Protein AF-A0A0P7KI31-F1 (afdb_monomer_lite)

Secondary structure (DSSP, 8-state):
------------------------PPPP------HHHHHHHHHHHHHHTS-HHHHHHHHHHHHHHHTTPPPGGGGS--
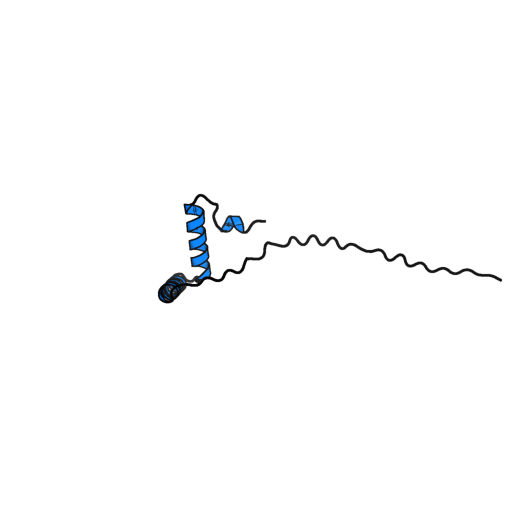
Radius of gyration: 28.0 Å; chains: 1; bounding box: 64×22×84 Å

pLDDT: mean 80.16, std 20.91, range [40.66, 98.56]

Foldseek 3Di:
DDDDDDDDDDPDPDPPPPPPPPQPDDDDDDDDDDPVVVVVLVVVCVVVVHDSVVVVLVVVQVVQVVVVHDGPVVVSDD

Structure (mmCIF, N/CA/C/O backbone):
data_AF-A0A0P7KI31-F1
#
_entry.id   AF-A0A0P7KI31-F1
#
loop_
_atom_site.group_PDB
_atom_site.id
_atom_site.type_symbol
_atom_site.label_atom_id
_atom_site.label_alt_id
_atom_site.label_comp_id
_atom_site.label_asym_id
_atom_site.label_entity_id
_atom_site.label_seq_id
_atom_site.pdbx_PDB_ins_code
_atom_site.Cartn_x
_atom_site.Cartn_y
_atom_site.Cartn_z
_atom_site.occupancy
_atom_site.B_iso_or_equiv
_atom_site.auth_seq_id
_atom_site.auth_comp_id
_atom_site.auth_asym_id
_atom_site.auth_atom_id
_atom_site.pdbx_PDB_model_num
ATOM 1 N N . MET A 1 1 ? 49.731 2.005 71.922 1.00 45.41 1 MET A N 1
ATOM 2 C CA . MET A 1 1 ? 49.837 1.903 70.455 1.00 45.41 1 MET A CA 1
ATOM 3 C C . MET A 1 1 ? 48.414 1.632 69.959 1.00 45.41 1 MET A C 1
ATOM 5 O O . MET A 1 1 ? 47.957 0.513 70.115 1.00 45.41 1 MET A O 1
ATOM 9 N N . GLU A 1 2 ? 47.545 2.629 69.731 1.00 40.66 2 GLU A N 1
ATOM 10 C CA . GLU A 1 2 ? 47.563 3.615 68.616 1.00 40.66 2 GLU A CA 1
ATOM 11 C C . GLU A 1 2 ? 47.668 2.880 67.264 1.00 40.66 2 GLU A C 1
ATOM 13 O O . GLU A 1 2 ? 48.597 2.096 67.123 1.00 40.66 2 GLU A O 1
ATOM 18 N N . THR A 1 3 ? 46.803 2.984 66.244 1.00 49.00 3 THR A N 1
ATOM 19 C CA . THR A 1 3 ? 45.737 3.916 65.799 1.00 49.00 3 THR A CA 1
ATOM 20 C C . THR A 1 3 ? 44.853 3.179 64.759 1.00 49.00 3 THR A C 1
ATOM 22 O O . THR A 1 3 ? 45.303 2.246 64.106 1.00 49.00 3 THR A O 1
ATOM 25 N N . SER A 1 4 ? 43.538 3.430 64.705 1.00 48.84 4 SER A N 1
ATOM 26 C CA . SER A 1 4 ? 42.815 4.164 63.638 1.00 48.84 4 SER A CA 1
ATOM 27 C C . SER A 1 4 ? 43.297 3.966 62.189 1.00 48.84 4 SER A C 1
ATOM 29 O O . SER A 1 4 ? 44.393 4.404 61.852 1.00 48.84 4 SER A O 1
ATOM 31 N N . SER A 1 5 ? 42.430 3.444 61.308 1.00 52.25 5 SER A N 1
ATOM 32 C CA . SER A 1 5 ? 42.028 4.102 60.043 1.00 52.25 5 SER A CA 1
ATOM 33 C C . SER A 1 5 ? 41.037 3.236 59.262 1.00 52.25 5 SER A C 1
ATOM 35 O O . SER A 1 5 ? 41.281 2.061 59.000 1.00 52.25 5 SER A O 1
ATOM 37 N N . GLY A 1 6 ? 39.899 3.832 58.907 1.00 49.44 6 GLY A N 1
ATOM 38 C CA . GLY A 1 6 ? 38.879 3.226 58.059 1.00 49.44 6 GLY A CA 1
ATOM 39 C C . GLY A 1 6 ? 39.104 3.500 56.576 1.00 49.44 6 GLY A C 1
ATOM 40 O O . GLY A 1 6 ? 39.885 4.370 56.212 1.00 49.44 6 GLY A O 1
ATOM 41 N N . GLN A 1 7 ? 38.332 2.823 55.727 1.00 45.50 7 GLN A N 1
ATOM 42 C CA . GLN A 1 7 ? 37.891 3.380 54.451 1.00 45.50 7 GLN A CA 1
ATOM 43 C C . GLN A 1 7 ? 36.667 2.597 53.967 1.00 45.50 7 GLN A C 1
ATOM 45 O O . GLN A 1 7 ? 36.764 1.446 53.545 1.00 45.50 7 GLN A O 1
ATOM 50 N N . GLY A 1 8 ? 35.496 3.225 54.055 1.00 47.59 8 GLY A N 1
ATOM 51 C CA . GLY A 1 8 ? 34.298 2.734 53.394 1.00 47.59 8 GLY A CA 1
ATOM 52 C C . GLY A 1 8 ? 34.394 2.896 51.880 1.00 47.59 8 GLY A C 1
ATOM 53 O O . GLY A 1 8 ? 35.070 3.797 51.389 1.00 47.59 8 GLY A O 1
ATOM 54 N N . LYS A 1 9 ? 33.648 2.060 51.156 1.00 46.75 9 LYS A N 1
ATOM 55 C CA . LYS A 1 9 ? 33.078 2.393 49.847 1.00 46.75 9 LYS A CA 1
ATOM 56 C C . LYS A 1 9 ? 31.716 1.716 49.733 1.00 46.75 9 LYS A C 1
ATOM 58 O O . LYS A 1 9 ? 31.605 0.581 49.283 1.00 46.75 9 LYS A O 1
ATOM 63 N N . GLN A 1 10 ? 30.677 2.422 50.171 1.00 44.62 10 GLN A N 1
ATOM 64 C CA . GLN A 1 10 ? 29.316 2.141 49.728 1.00 44.62 10 GLN A CA 1
ATOM 65 C C . GLN A 1 10 ? 29.243 2.557 48.254 1.00 44.62 10 GLN A C 1
ATOM 67 O O . GLN A 1 10 ? 29.299 3.743 47.939 1.00 44.62 10 GLN A O 1
ATOM 72 N N . SER A 1 11 ? 29.196 1.578 47.349 1.00 44.31 11 SER A N 1
ATOM 73 C CA . SER A 1 11 ? 28.873 1.832 45.944 1.00 44.31 11 SER A CA 1
ATOM 74 C C . SER A 1 11 ? 27.376 2.078 45.841 1.00 44.31 11 SER A C 1
ATOM 76 O O . SER A 1 11 ? 26.575 1.147 45.914 1.00 44.31 11 SER A O 1
ATOM 78 N N . ALA A 1 12 ? 27.006 3.347 45.702 1.00 49.34 12 ALA A N 1
ATOM 79 C CA . ALA A 1 12 ? 25.669 3.746 45.307 1.00 49.34 12 ALA A CA 1
ATOM 80 C C . ALA A 1 12 ? 25.404 3.233 43.883 1.00 49.34 12 ALA A C 1
ATOM 82 O O . ALA A 1 12 ? 26.053 3.657 42.928 1.00 49.34 12 ALA A O 1
ATOM 83 N N . THR A 1 13 ? 24.459 2.304 43.748 1.00 51.44 13 THR A N 1
ATOM 84 C CA . THR A 1 13 ? 23.891 1.945 42.446 1.00 51.44 13 THR A CA 1
ATOM 85 C C . THR A 1 13 ? 22.953 3.072 42.044 1.00 51.44 13 THR A C 1
ATOM 87 O O . THR A 1 13 ? 21.844 3.186 42.562 1.00 51.44 13 THR A O 1
ATOM 90 N N . VAL A 1 14 ? 23.426 3.947 41.161 1.00 54.94 14 VAL A N 1
ATOM 91 C CA . VAL A 1 14 ? 22.582 4.950 40.516 1.00 54.94 14 VAL A CA 1
ATOM 92 C C . VAL A 1 14 ? 21.783 4.212 39.448 1.00 54.94 14 VAL A C 1
ATOM 94 O O . VAL A 1 14 ? 22.327 3.813 38.422 1.00 54.94 14 VAL A O 1
ATOM 97 N N . VAL A 1 15 ? 20.503 3.963 39.721 1.00 55.16 15 VAL A N 1
ATOM 98 C CA . VAL A 1 15 ? 19.576 3.439 38.717 1.00 55.16 15 VAL A CA 1
ATOM 99 C C . VAL A 1 15 ? 19.258 4.603 37.786 1.00 55.16 15 VAL A C 1
ATOM 101 O O . VAL A 1 15 ? 18.498 5.504 38.137 1.00 55.16 15 VAL A O 1
ATOM 104 N N . SER A 1 16 ? 19.915 4.634 36.630 1.00 50.19 16 SER A N 1
ATOM 105 C CA . SER A 1 16 ? 19.573 5.544 35.543 1.00 50.19 16 SER A CA 1
ATOM 106 C C . SER A 1 16 ? 18.154 5.220 35.090 1.00 50.19 16 SER A C 1
ATOM 108 O O . SER A 1 16 ? 17.916 4.221 34.415 1.00 50.19 16 SER A O 1
ATOM 110 N N . MET A 1 17 ? 17.202 6.042 35.520 1.00 52.91 17 MET A N 1
ATOM 111 C CA . MET A 1 17 ? 15.821 5.994 35.063 1.00 52.91 17 MET A CA 1
ATOM 112 C C . MET A 1 17 ? 15.770 6.638 33.679 1.00 52.91 17 MET A C 1
ATOM 114 O O . MET A 1 17 ? 15.425 7.803 33.515 1.00 52.91 17 MET A O 1
ATOM 118 N N . ASP A 1 18 ? 16.219 5.871 32.694 1.00 48.31 18 ASP A N 1
ATOM 119 C CA . ASP A 1 18 ? 16.098 6.206 31.288 1.00 48.31 18 ASP A CA 1
ATOM 120 C C . ASP A 1 18 ? 14.662 5.886 30.860 1.00 48.31 18 ASP A C 1
ATOM 122 O O . ASP A 1 18 ? 14.321 4.765 30.489 1.00 48.31 18 ASP A O 1
ATOM 126 N N . THR A 1 19 ? 13.767 6.864 30.991 1.00 55.84 19 THR A N 1
ATOM 127 C CA . THR A 1 19 ? 12.470 6.815 30.314 1.00 55.84 19 THR A CA 1
ATOM 128 C C . THR A 1 19 ? 12.693 7.168 28.846 1.00 55.84 19 THR A C 1
ATOM 130 O O . THR A 1 19 ? 12.268 8.230 28.387 1.00 55.84 19 THR A O 1
ATOM 133 N N . THR A 1 20 ? 13.393 6.306 28.105 1.00 56.72 20 THR A N 1
ATOM 134 C CA . THR A 1 20 ? 13.339 6.358 26.647 1.00 56.72 20 THR A CA 1
ATOM 135 C C . THR A 1 20 ? 11.924 5.964 26.256 1.00 56.72 20 THR A C 1
ATOM 137 O O . THR A 1 20 ? 11.501 4.818 26.394 1.00 56.72 20 THR A O 1
ATOM 140 N N . THR A 1 21 ? 11.161 6.957 25.812 1.00 60.50 21 THR A N 1
ATOM 141 C CA . THR A 1 21 ? 9.937 6.746 25.046 1.00 60.50 21 THR A CA 1
ATOM 142 C C . THR A 1 21 ? 10.362 6.104 23.730 1.00 60.50 21 THR A C 1
ATOM 144 O O . THR A 1 21 ? 10.713 6.782 22.767 1.00 60.50 21 THR A O 1
ATOM 147 N N . GLU A 1 22 ? 10.446 4.773 23.735 1.00 58.09 22 GLU A N 1
ATOM 148 C CA . GLU A 1 22 ? 10.741 3.972 22.555 1.00 58.09 22 GLU A CA 1
ATOM 149 C C . GLU A 1 22 ? 9.590 4.176 21.572 1.00 58.09 22 GLU A C 1
ATOM 151 O O . GLU A 1 22 ? 8.520 3.593 21.721 1.00 58.09 22 GLU A O 1
ATOM 156 N N . GLN A 1 23 ? 9.781 5.073 20.602 1.00 60.91 23 GLN A N 1
ATOM 157 C CA . GLN A 1 23 ? 8.809 5.221 19.530 1.00 60.91 23 GLN A CA 1
ATOM 158 C C . GLN A 1 23 ? 8.671 3.875 18.817 1.00 60.91 23 GLN A C 1
ATOM 160 O O . GLN A 1 23 ? 9.698 3.264 18.488 1.00 60.91 23 GLN A O 1
ATOM 165 N N . PRO A 1 24 ? 7.437 3.409 18.558 1.00 67.25 24 PRO A N 1
ATOM 166 C CA . PRO A 1 24 ? 7.213 2.116 17.940 1.00 67.25 24 PRO A CA 1
ATOM 167 C C . PRO A 1 24 ? 7.934 2.070 16.594 1.00 67.25 24 PRO A C 1
ATOM 169 O O . PRO A 1 24 ? 7.638 2.810 15.652 1.00 67.25 24 PRO A O 1
ATOM 172 N N . LYS A 1 25 ? 8.946 1.206 16.514 1.00 77.00 25 LYS A N 1
ATOM 173 C CA . LYS A 1 25 ? 9.756 1.061 15.309 1.00 77.00 25 LYS A CA 1
ATOM 174 C C . LYS A 1 25 ? 8.888 0.471 14.193 1.00 77.00 25 LYS A C 1
ATOM 176 O O . LYS A 1 25 ? 8.163 -0.496 14.442 1.00 77.00 25 LYS A O 1
ATOM 181 N N . PRO A 1 26 ? 8.982 0.975 12.948 1.00 81.62 26 PRO A N 1
ATOM 182 C CA . PRO A 1 26 ? 8.237 0.400 11.839 1.00 81.62 26 PRO A CA 1
ATOM 183 C C . PRO A 1 26 ? 8.550 -1.091 11.693 1.00 81.62 26 PRO A C 1
ATOM 185 O O . PRO A 1 26 ? 9.715 -1.506 11.661 1.00 81.62 26 PRO A O 1
ATOM 188 N N . THR A 1 27 ? 7.496 -1.896 11.574 1.00 87.56 27 THR A N 1
ATOM 189 C CA . THR A 1 27 ? 7.633 -3.330 11.314 1.00 87.56 27 THR A CA 1
ATOM 190 C C . THR A 1 27 ? 8.011 -3.537 9.852 1.00 87.56 27 THR A C 1
ATOM 192 O O . THR A 1 27 ? 7.315 -3.091 8.940 1.00 87.56 27 THR A O 1
ATOM 195 N N . LYS A 1 28 ? 9.134 -4.221 9.612 1.00 88.50 28 LYS A N 1
ATOM 196 C CA . LYS A 1 28 ? 9.563 -4.569 8.256 1.00 88.50 28 LYS A CA 1
ATOM 197 C C . LYS A 1 28 ? 8.736 -5.744 7.741 1.00 88.50 28 LYS A C 1
ATOM 199 O O . LYS A 1 28 ? 8.873 -6.858 8.238 1.00 88.50 28 LYS A O 1
ATOM 204 N N . THR A 1 29 ? 7.998 -5.513 6.663 1.00 89.25 29 THR A N 1
ATOM 205 C CA . THR A 1 29 ? 7.229 -6.553 5.968 1.00 89.25 29 THR A CA 1
ATOM 206 C C . THR A 1 29 ? 7.800 -6.788 4.573 1.00 89.25 29 THR A C 1
ATOM 208 O O . THR A 1 29 ? 8.178 -5.847 3.877 1.00 89.25 29 THR A O 1
ATOM 211 N N . SER A 1 30 ? 7.885 -8.054 4.162 1.00 92.12 30 SER A N 1
ATOM 212 C CA . SER A 1 30 ? 8.251 -8.449 2.795 1.00 92.12 30 SER A CA 1
ATOM 213 C C . SER A 1 30 ? 7.051 -9.110 2.127 1.00 92.12 30 SER A C 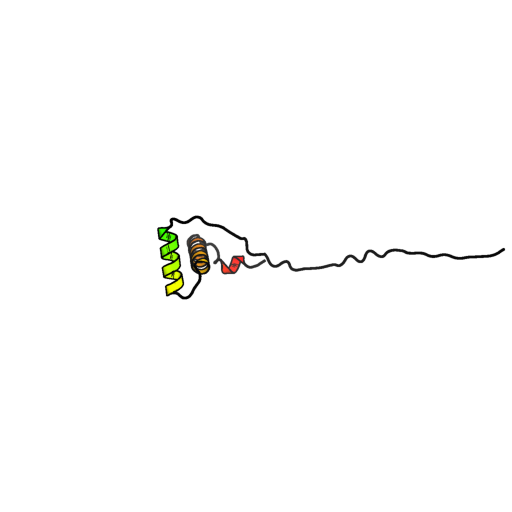1
ATOM 215 O O . SER A 1 30 ? 6.394 -9.943 2.745 1.00 92.12 30 SER A O 1
ATOM 217 N N . LEU A 1 31 ? 6.769 -8.743 0.877 1.00 92.88 31 LEU A N 1
ATOM 218 C CA . LEU A 1 31 ? 5.637 -9.257 0.108 1.00 92.88 31 LEU A CA 1
ATOM 219 C C . LEU A 1 31 ? 6.121 -9.823 -1.226 1.00 92.88 31 LEU A C 1
ATOM 221 O O .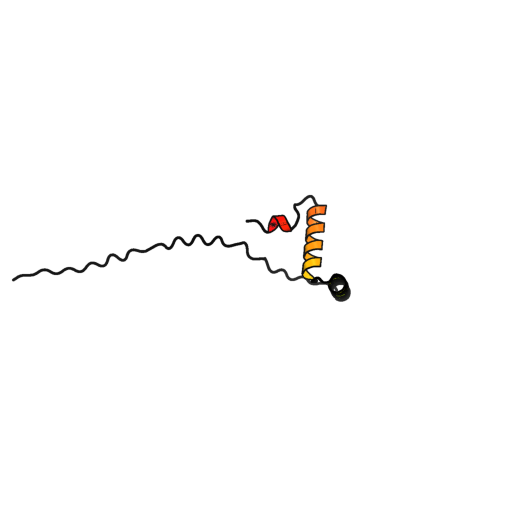 LEU A 1 31 ? 6.923 -9.197 -1.922 1.00 92.88 31 LEU A O 1
ATOM 225 N N . TYR A 1 32 ? 5.592 -10.985 -1.598 1.00 94.88 32 TYR A N 1
ATOM 226 C CA . TYR A 1 32 ? 5.793 -11.564 -2.919 1.00 94.88 32 TYR A CA 1
ATOM 227 C C . TYR A 1 32 ? 4.655 -11.146 -3.841 1.00 94.88 32 TYR A C 1
ATOM 229 O O . TYR A 1 32 ? 3.482 -11.303 -3.511 1.00 94.88 32 TYR A O 1
ATOM 237 N N . LEU A 1 33 ? 5.013 -10.625 -5.011 1.00 94.81 33 LEU A N 1
ATOM 238 C CA . LEU A 1 33 ? 4.066 -10.174 -6.022 1.00 94.81 33 LEU A CA 1
ATOM 239 C C . LEU A 1 33 ? 4.347 -10.868 -7.354 1.00 94.81 33 LEU A C 1
ATOM 241 O O . LEU A 1 33 ? 5.517 -11.075 -7.695 1.00 94.81 33 LEU A O 1
ATOM 245 N N . PRO A 1 34 ? 3.309 -11.151 -8.161 1.00 98.19 34 PRO A N 1
ATOM 246 C CA . PRO A 1 34 ? 3.502 -11.539 -9.549 1.00 98.19 34 PRO A CA 1
ATOM 247 C C . PRO A 1 34 ? 4.383 -10.509 -10.281 1.00 98.19 34 PRO A C 1
ATOM 249 O O . PRO A 1 34 ? 4.151 -9.302 -10.131 1.00 98.19 34 PRO A O 1
ATOM 252 N N . PRO A 1 35 ? 5.350 -10.930 -11.121 1.00 97.62 35 PRO A N 1
ATOM 253 C CA . PRO A 1 35 ? 6.293 -10.008 -11.760 1.00 97.62 35 PRO A CA 1
ATOM 254 C C . PRO A 1 35 ? 5.617 -8.875 -12.541 1.00 97.62 35 PRO A C 1
ATOM 256 O O . PRO A 1 35 ? 6.039 -7.722 -12.460 1.00 97.62 35 PRO A O 1
ATOM 259 N N . LYS A 1 36 ? 4.518 -9.186 -13.243 1.00 98.19 36 LYS A N 1
ATOM 260 C CA . LYS A 1 36 ? 3.724 -8.203 -13.996 1.00 98.19 36 LYS A CA 1
ATOM 261 C C . LYS A 1 36 ? 3.071 -7.156 -13.086 1.00 98.19 36 LYS A C 1
ATOM 263 O O . LYS A 1 36 ? 3.069 -5.980 -13.432 1.00 98.19 36 LYS A O 1
ATOM 268 N N . ALA A 1 37 ? 2.566 -7.565 -11.922 1.00 97.62 37 ALA A N 1
ATOM 269 C CA . ALA A 1 37 ? 1.963 -6.652 -10.953 1.00 97.62 37 ALA A CA 1
ATOM 270 C C . ALA A 1 37 ? 3.018 -5.715 -10.348 1.00 97.62 37 ALA A C 1
ATOM 272 O O . ALA A 1 37 ? 2.816 -4.505 -10.306 1.00 97.62 37 ALA A O 1
ATOM 273 N N . ASN A 1 38 ? 4.186 -6.251 -9.972 1.00 96.88 38 ASN A N 1
ATOM 274 C CA . ASN A 1 38 ? 5.300 -5.438 -9.476 1.00 96.88 38 ASN A CA 1
ATOM 275 C C . ASN A 1 38 ? 5.787 -4.423 -10.526 1.00 96.88 38 ASN A C 1
ATOM 277 O O . ASN A 1 38 ? 6.067 -3.274 -10.196 1.00 96.88 38 ASN A O 1
ATOM 281 N N . HIS A 1 39 ? 5.864 -4.825 -11.798 1.00 98.06 39 HIS A N 1
ATOM 282 C CA . HIS A 1 39 ? 6.219 -3.913 -12.886 1.00 98.06 39 HIS A CA 1
ATOM 283 C C . HIS A 1 39 ? 5.202 -2.770 -13.018 1.00 98.06 39 HIS A C 1
ATOM 285 O O . HIS A 1 39 ? 5.590 -1.606 -13.022 1.00 98.06 39 HIS A O 1
ATOM 291 N N . LYS A 1 40 ? 3.902 -3.089 -13.010 1.00 98.31 40 LYS A N 1
ATOM 292 C CA . LYS A 1 40 ? 2.835 -2.083 -13.078 1.00 98.31 40 LYS A CA 1
ATOM 293 C C . LYS A 1 40 ? 2.849 -1.126 -11.887 1.00 98.31 40 LYS A C 1
ATOM 295 O O . LYS A 1 40 ? 2.709 0.077 -12.079 1.00 98.31 40 LYS A O 1
ATOM 300 N N . LEU A 1 41 ? 3.085 -1.622 -10.671 1.00 98.06 41 LEU A N 1
ATOM 301 C CA . LEU A 1 41 ? 3.229 -0.762 -9.491 1.00 98.06 41 LEU A CA 1
ATOM 302 C C . LEU A 1 41 ? 4.398 0.217 -9.633 1.00 98.06 41 LEU A C 1
ATOM 304 O O . LEU A 1 41 ? 4.262 1.376 -9.251 1.00 98.06 41 LEU A O 1
ATOM 308 N N . LYS A 1 42 ? 5.526 -0.215 -10.211 1.00 98.19 42 LYS A N 1
ATOM 309 C CA . LYS A 1 42 ? 6.667 0.671 -10.488 1.00 98.19 42 LYS A CA 1
ATOM 310 C C . LYS A 1 42 ? 6.330 1.740 -11.523 1.00 98.19 42 LYS A C 1
ATOM 312 O O . LYS A 1 42 ? 6.689 2.892 -11.312 1.00 98.19 42 LYS A O 1
ATOM 317 N N . GLU A 1 43 ? 5.630 1.384 -12.601 1.00 98.56 43 GLU A N 1
ATOM 318 C CA . GLU A 1 43 ? 5.168 2.355 -13.604 1.00 98.56 43 GLU A CA 1
ATOM 319 C C . GLU A 1 43 ? 4.239 3.407 -12.977 1.00 98.56 43 GLU A C 1
ATOM 321 O O . GLU A 1 43 ? 4.422 4.604 -13.190 1.00 98.56 43 GLU A O 1
ATOM 326 N N . ILE A 1 44 ? 3.283 2.974 -12.146 1.00 98.31 44 ILE A N 1
ATOM 327 C CA . ILE A 1 44 ? 2.362 3.876 -11.43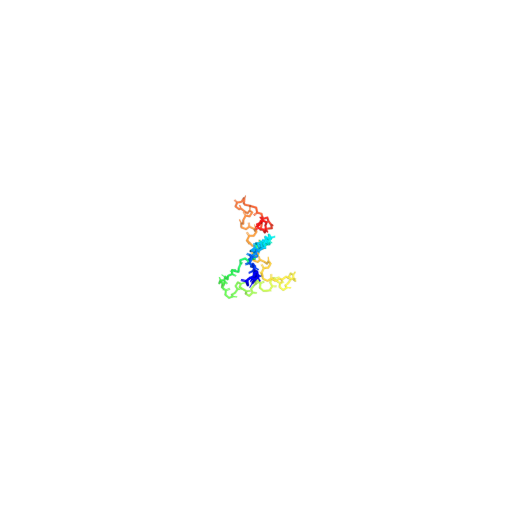9 1.00 98.31 44 ILE A CA 1
ATOM 328 C C . ILE A 1 44 ? 3.128 4.780 -10.470 1.00 98.31 44 ILE A C 1
ATOM 330 O O . ILE A 1 44 ? 2.886 5.985 -10.439 1.00 98.31 44 ILE A O 1
ATOM 334 N N . ALA A 1 45 ? 4.053 4.216 -9.690 1.00 98.12 45 ALA A N 1
ATOM 335 C CA . ALA A 1 45 ? 4.860 4.962 -8.731 1.00 98.12 45 ALA A CA 1
ATOM 336 C C . ALA A 1 45 ? 5.708 6.035 -9.434 1.00 98.12 45 ALA A C 1
ATOM 338 O O . ALA A 1 45 ? 5.706 7.192 -9.016 1.00 98.12 45 ALA A O 1
ATOM 339 N N . LEU A 1 46 ? 6.340 5.678 -10.559 1.00 98.19 46 LEU A N 1
ATOM 340 C CA . LEU A 1 46 ? 7.097 6.610 -11.393 1.00 98.19 46 LEU A CA 1
ATOM 341 C C . LEU A 1 46 ? 6.204 7.737 -11.925 1.00 98.19 46 LEU A C 1
ATOM 343 O O . LEU A 1 46 ? 6.551 8.906 -11.785 1.00 98.19 46 LEU A O 1
ATOM 347 N N . SER A 1 47 ? 5.036 7.398 -12.479 1.00 98.38 47 SER A N 1
ATOM 348 C CA . SER A 1 47 ? 4.092 8.385 -13.014 1.00 98.38 47 SER A CA 1
ATOM 349 C C . SER A 1 47 ? 3.542 9.334 -11.947 1.00 98.38 47 SER A C 1
ATOM 351 O O . SER A 1 47 ? 3.195 10.465 -12.273 1.00 98.38 47 SER A O 1
ATOM 353 N N . LYS A 1 48 ? 3.424 8.878 -10.695 1.00 97.38 48 LYS A N 1
ATOM 354 C CA . LYS A 1 48 ? 2.916 9.671 -9.565 1.00 97.38 48 LYS A CA 1
ATOM 355 C C . LYS A 1 48 ? 4.015 10.386 -8.773 1.00 97.38 48 LYS A C 1
ATOM 357 O O . LYS A 1 48 ? 3.692 11.133 -7.856 1.00 97.38 48 LYS A O 1
ATOM 362 N N . GLY A 1 49 ? 5.289 10.154 -9.092 1.00 97.69 49 GLY A N 1
ATOM 363 C CA . GLY A 1 49 ? 6.416 10.714 -8.344 1.00 97.69 49 GLY A CA 1
ATOM 364 C C . GLY A 1 49 ? 6.532 10.185 -6.907 1.00 97.69 49 GLY A C 1
ATOM 365 O O . GLY A 1 49 ? 7.005 10.907 -6.034 1.00 97.69 49 GLY A O 1
ATOM 366 N N . CYS A 1 50 ? 6.100 8.948 -6.642 1.00 97.81 50 CYS A N 1
ATOM 367 C CA . CYS A 1 50 ? 6.165 8.314 -5.320 1.00 97.81 50 CYS A CA 1
ATOM 368 C C . CYS A 1 50 ? 6.908 6.968 -5.356 1.00 97.81 50 CYS A C 1
ATOM 370 O O . CYS A 1 50 ? 7.373 6.518 -6.406 1.00 97.81 50 CYS A O 1
ATOM 372 N N . LYS A 1 51 ? 7.057 6.308 -4.201 1.00 97.19 51 LYS A N 1
ATOM 373 C CA . LYS A 1 51 ? 7.641 4.963 -4.111 1.00 97.19 51 LYS A CA 1
ATOM 374 C C . LYS A 1 51 ? 6.538 3.910 -4.175 1.00 97.19 51 LYS A C 1
ATOM 376 O O . LYS A 1 51 ? 5.413 4.125 -3.738 1.00 97.19 51 LYS A O 1
ATOM 381 N N . VAL A 1 52 ? 6.893 2.702 -4.623 1.00 96.25 52 VAL A N 1
ATOM 382 C CA . VAL A 1 52 ? 5.989 1.532 -4.560 1.00 96.25 52 VAL A CA 1
ATOM 383 C C . VAL A 1 52 ? 5.503 1.284 -3.128 1.00 96.25 52 VAL A C 1
ATOM 385 O O . VAL A 1 52 ? 4.355 0.904 -2.933 1.00 96.25 52 VAL A O 1
ATOM 388 N N . HIS A 1 53 ? 6.352 1.558 -2.135 1.00 94.50 53 HIS A N 1
ATOM 389 C CA . HIS A 1 53 ? 5.980 1.553 -0.722 1.00 94.50 53 HIS A CA 1
ATOM 390 C C . HIS A 1 53 ? 4.721 2.386 -0.441 1.00 94.50 53 HIS A C 1
ATOM 392 O O . HIS A 1 53 ? 3.798 1.883 0.184 1.00 94.50 53 HIS A O 1
ATOM 398 N N . ASP A 1 54 ? 4.646 3.616 -0.947 1.00 95.44 54 ASP A N 1
ATOM 399 C CA . ASP A 1 54 ? 3.539 4.532 -0.652 1.00 95.44 54 ASP A CA 1
ATOM 400 C C . ASP A 1 54 ? 2.222 4.029 -1.257 1.00 95.44 54 ASP A C 1
ATOM 402 O O . ASP A 1 54 ? 1.164 4.142 -0.645 1.00 95.44 54 ASP A O 1
ATOM 406 N N . LEU A 1 55 ? 2.294 3.386 -2.429 1.00 97.25 55 LEU A N 1
ATOM 407 C CA . LEU A 1 55 ? 1.146 2.711 -3.036 1.00 97.25 55 LEU A CA 1
ATOM 408 C C . LEU A 1 55 ? 0.682 1.507 -2.210 1.00 97.25 55 LEU A C 1
ATOM 410 O O . LEU A 1 55 ? -0.518 1.274 -2.101 1.00 97.25 55 LEU A O 1
ATOM 414 N N . LEU A 1 56 ? 1.617 0.744 -1.635 1.00 96.12 56 LEU A N 1
ATOM 415 C CA . LEU A 1 56 ? 1.282 -0.374 -0.754 1.00 96.12 56 LEU A CA 1
ATOM 416 C C . LEU A 1 56 ? 0.625 0.127 0.534 1.00 96.12 56 LEU A C 1
ATOM 418 O O . LEU A 1 56 ? -0.399 -0.423 0.920 1.00 96.12 56 LEU A O 1
ATOM 422 N N . IL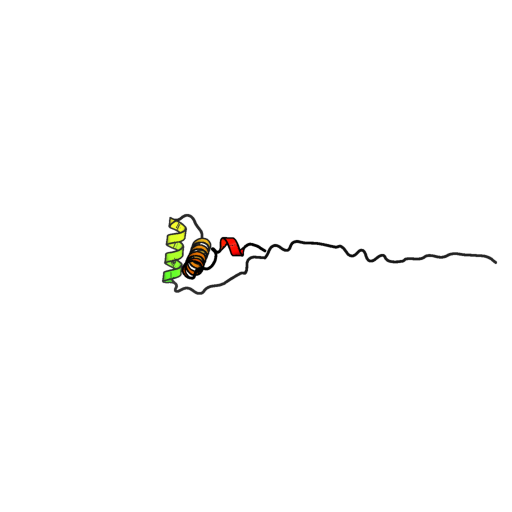E A 1 57 ? 1.151 1.190 1.151 1.00 94.94 57 ILE A N 1
ATOM 423 C CA . ILE A 1 57 ? 0.532 1.810 2.331 1.00 94.94 57 ILE A CA 1
ATOM 424 C C . ILE A 1 57 ? -0.877 2.317 2.009 1.00 94.94 57 ILE A C 1
ATOM 426 O O . ILE A 1 57 ? -1.801 2.015 2.755 1.00 94.94 57 ILE A O 1
ATOM 430 N N . ALA A 1 58 ? -1.074 2.994 0.873 1.00 95.75 58 ALA A N 1
ATOM 431 C CA . ALA A 1 58 ? -2.402 3.428 0.434 1.00 95.75 58 ALA A CA 1
ATOM 432 C C . ALA A 1 58 ? -3.359 2.248 0.181 1.00 95.75 58 ALA A C 1
ATOM 434 O O . ALA A 1 58 ? -4.549 2.340 0.464 1.00 95.75 58 ALA A O 1
ATOM 435 N N . GLY A 1 59 ? -2.850 1.124 -0.333 1.00 96.00 59 GLY A N 1
ATOM 436 C CA . GLY A 1 59 ? -3.630 -0.104 -0.483 1.00 96.00 59 GLY A CA 1
ATOM 437 C C . GLY A 1 59 ? -4.046 -0.708 0.860 1.00 96.00 59 GLY A C 1
ATOM 438 O O . GLY A 1 59 ? -5.195 -1.109 1.013 1.00 96.00 59 GLY A O 1
ATOM 439 N N . VAL A 1 60 ? -3.139 -0.739 1.842 1.00 95.25 60 VAL A N 1
ATOM 440 C CA . VAL A 1 60 ? -3.449 -1.188 3.212 1.00 95.25 60 VAL A CA 1
ATOM 441 C C . VAL A 1 60 ? -4.488 -0.270 3.856 1.00 95.25 60 VAL A C 1
ATOM 443 O O . VAL A 1 60 ? -5.451 -0.761 4.436 1.00 95.25 60 VAL A O 1
ATOM 446 N N . ASP A 1 61 ? -4.329 1.043 3.705 1.00 96.31 61 ASP A N 1
ATOM 447 C CA . ASP A 1 61 ? -5.276 2.048 4.191 1.00 96.31 61 ASP A CA 1
ATOM 448 C C . ASP A 1 61 ? -6.676 1.856 3.603 1.00 96.31 61 ASP A C 1
ATOM 450 O O . ASP A 1 61 ? -7.667 1.824 4.334 1.00 96.31 61 ASP A O 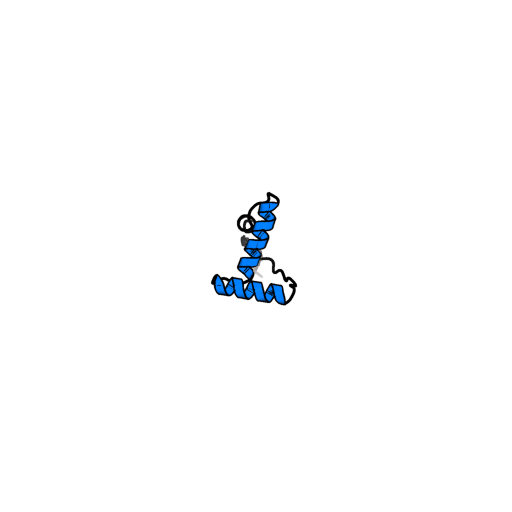1
ATOM 454 N N . HIS A 1 62 ? -6.755 1.611 2.295 1.00 97.06 62 HIS A N 1
ATOM 455 C CA . HIS A 1 62 ? -8.018 1.325 1.626 1.00 97.06 62 HIS A CA 1
ATOM 456 C C . HIS A 1 62 ? -8.695 0.057 2.165 1.00 97.06 62 HIS A C 1
ATOM 458 O O . HIS A 1 62 ? -9.896 0.069 2.414 1.00 97.06 62 HIS A O 1
ATOM 464 N N . VAL A 1 63 ? -7.936 -1.022 2.387 1.00 97.44 63 VAL A N 1
ATOM 465 C CA . VAL A 1 63 ? -8.482 -2.267 2.952 1.00 97.44 63 VAL A CA 1
ATOM 466 C C . VAL A 1 63 ? -9.000 -2.036 4.373 1.00 97.44 63 VAL A C 1
ATOM 468 O O . VAL A 1 63 ? -10.139 -2.392 4.664 1.00 97.44 63 VAL A O 1
ATOM 471 N N . LEU A 1 64 ? -8.214 -1.396 5.244 1.00 96.75 64 LEU A N 1
ATOM 472 C CA . LEU A 1 64 ? -8.617 -1.129 6.630 1.00 96.75 64 LEU A CA 1
ATOM 473 C C . LEU A 1 64 ? -9.890 -0.282 6.699 1.00 96.75 64 LEU A C 1
ATOM 475 O O . LEU A 1 64 ? -10.846 -0.650 7.378 1.00 96.75 64 LEU A O 1
ATOM 479 N N . THR A 1 65 ? -9.923 0.821 5.956 1.00 96.62 65 THR A N 1
ATOM 480 C CA . THR A 1 65 ? -11.076 1.727 5.941 1.00 96.62 65 THR A CA 1
ATOM 481 C C . THR A 1 65 ? -12.315 1.083 5.319 1.00 96.62 65 THR A C 1
ATOM 483 O O . THR A 1 65 ? -13.422 1.326 5.798 1.00 96.62 65 THR A O 1
ATOM 486 N N . SER A 1 66 ? -12.157 0.212 4.313 1.00 97.38 66 SER A N 1
ATOM 487 C CA . SER A 1 66 ? -13.282 -0.526 3.715 1.00 97.38 66 SER A CA 1
ATOM 488 C C . SER A 1 66 ? -13.967 -1.490 4.688 1.00 97.38 66 SER A C 1
ATOM 490 O O . SER A 1 66 ? -15.171 -1.709 4.591 1.00 97.38 66 SER A O 1
ATOM 492 N N . GLU A 1 67 ? -13.220 -1.995 5.669 1.00 97.06 67 GLU A N 1
ATOM 493 C CA . GLU A 1 67 ? -13.708 -2.890 6.722 1.00 97.06 67 GLU A CA 1
ATOM 494 C C . GLU A 1 67 ? -14.158 -2.122 7.987 1.00 97.06 67 GLU A C 1
ATOM 496 O O . GLU A 1 67 ? -14.500 -2.721 9.005 1.00 97.06 67 GLU A O 1
ATOM 501 N N . GLY A 1 68 ? -14.167 -0.782 7.947 1.00 96.31 68 GLY A N 1
ATOM 502 C CA . GLY A 1 68 ? -14.586 0.072 9.064 1.00 96.31 68 GLY A CA 1
ATOM 503 C C . GLY A 1 68 ? -13.519 0.291 10.142 1.00 96.31 68 GLY A C 1
ATOM 504 O O . GLY A 1 68 ? -13.833 0.807 11.217 1.00 96.31 68 GLY A O 1
ATOM 505 N N . PHE A 1 69 ? -12.264 -0.076 9.876 1.00 96.38 69 PHE A N 1
ATOM 506 C CA . PHE A 1 69 ? -11.139 0.249 10.748 1.00 96.38 69 PHE A CA 1
ATOM 507 C C . PHE A 1 69 ? -10.614 1.667 10.492 1.00 96.38 69 PHE A C 1
ATOM 509 O O . PHE A 1 69 ? -10.957 2.333 9.513 1.00 96.38 69 PHE A O 1
ATOM 516 N N . LYS A 1 70 ? -9.764 2.136 11.409 1.00 94.38 70 LYS A N 1
ATOM 517 C CA . LYS A 1 70 ? -9.079 3.425 11.295 1.00 94.38 70 LYS A CA 1
ATOM 518 C C . LYS A 1 70 ? -8.111 3.432 10.095 1.00 94.38 70 LYS A C 1
ATOM 520 O O . LYS A 1 70 ? -7.672 2.364 9.667 1.00 94.38 70 LYS A O 1
ATOM 525 N N . PRO A 1 71 ? -7.746 4.606 9.556 1.00 93.31 71 PRO A N 1
ATOM 526 C CA . PRO A 1 71 ? -6.696 4.704 8.543 1.00 93.31 71 PRO A CA 1
ATOM 527 C C . PRO A 1 71 ? -5.317 4.345 9.120 1.00 93.31 71 PRO A C 1
ATOM 529 O O . PRO A 1 71 ? -5.088 4.447 10.328 1.00 93.31 71 PRO A O 1
ATOM 532 N N . VAL A 1 72 ? -4.366 3.969 8.258 1.00 91.12 72 VAL A N 1
ATOM 533 C CA . VAL A 1 72 ? -3.004 3.538 8.648 1.00 91.12 72 VAL A CA 1
ATOM 534 C C . VAL A 1 72 ? -2.290 4.597 9.491 1.00 91.12 72 VAL A C 1
ATOM 536 O O . VAL A 1 72 ? -1.548 4.251 10.409 1.00 91.12 72 VAL A O 1
ATOM 539 N N . SER A 1 73 ? -2.538 5.881 9.223 1.00 89.00 73 SER A N 1
ATOM 540 C CA . SER A 1 73 ? -1.945 6.999 9.968 1.00 89.00 73 SER A CA 1
ATOM 541 C C . SER A 1 73 ? -2.288 7.005 11.458 1.00 89.00 73 SER A C 1
ATOM 543 O O . SER A 1 73 ? -1.521 7.549 12.239 1.00 89.00 73 SER A O 1
ATOM 545 N N . GLU A 1 74 ? -3.398 6.389 11.873 1.00 90.00 74 GLU A N 1
ATOM 546 C CA . GLU A 1 74 ? -3.766 6.295 13.293 1.00 90.00 74 GLU A CA 1
ATOM 547 C C . GLU A 1 74 ? -3.143 5.088 14.011 1.00 90.00 74 GLU A C 1
ATOM 549 O O . GLU A 1 74 ? -3.258 4.965 15.229 1.00 90.00 74 GLU A O 1
ATOM 554 N N . TYR A 1 75 ? -2.461 4.195 13.287 1.00 84.00 75 TYR A N 1
ATOM 555 C CA . TYR A 1 75 ? -1.734 3.065 13.877 1.00 84.00 75 TYR A CA 1
ATOM 556 C C . TYR A 1 75 ? -0.257 3.367 14.145 1.00 84.00 75 TYR A C 1
ATOM 558 O O . TYR A 1 75 ? 0.428 2.539 14.742 1.00 84.00 75 TYR A O 1
ATOM 566 N N . SER A 1 76 ? 0.254 4.534 13.736 1.00 72.56 76 SER A N 1
ATOM 567 C CA . SER A 1 76 ? 1.606 4.971 14.114 1.00 72.56 76 SER A CA 1
ATOM 568 C C . SER A 1 76 ? 1.686 5.528 15.539 1.00 72.56 76 SER A C 1
ATOM 570 O O . SER A 1 76 ? 2.760 5.939 15.970 1.00 72.56 76 SER A O 1
ATOM 572 N N . GLU A 1 77 ? 0.569 5.555 16.269 1.00 60.03 77 GLU A N 1
ATOM 573 C CA . GLU A 1 77 ? 0.466 6.130 17.608 1.00 60.03 77 GLU A CA 1
ATOM 574 C C . GLU A 1 77 ? 0.322 5.044 18.682 1.00 60.03 77 GLU A C 1
ATOM 576 O O . GLU A 1 77 ? -0.781 4.567 18.962 1.00 60.03 77 GLU A O 1
ATOM 581 N N . LYS A 1 78 ? 1.453 4.671 19.292 1.00 48.00 78 LYS A N 1
ATOM 582 C CA . LYS A 1 78 ? 1.683 4.637 20.750 1.00 48.00 78 LYS A CA 1
ATOM 583 C C . LYS A 1 78 ? 3.059 4.076 21.079 1.00 48.00 78 LYS A C 1
ATOM 585 O O . LYS A 1 78 ? 3.347 2.939 20.652 1.00 48.00 78 LYS A O 1
#

Sequence (78 aa):
METSSGQGKQSATVVSMDTTTEQPKPTKTSLYLPPKANHKLKEIALSKGCKVHDLLIAGVDHVLTSEGFKPVSEYSEK

Organism: NCBI:txid154981